Protein AF-A0A977KZQ9-F1 (afdb_monomer_lite)

InterPro domains:
  IPR011518 Transposase, Rhodopirellula-type [PF07592] (63-115)

Radius of gyration: 25.95 Å; chains: 1; bounding box: 70×28×58 Å

pLDDT: mean 75.0, std 11.49, range [47.34, 92.0]

Secondary structure (DSSP, 8-state):
--TTHHHHHHHHH---HHHHHHHHHHHHHS-GGGGGSS--S-S--SPPPHHHH-TTHHHHHHHHHHHHH-----TT-EEE-S-HHHHHHHHHHTT----HHHHHHHHHHHTEEEPP-

Structure (mmCIF, N/CA/C/O backbone):
data_AF-A0A977KZQ9-F1
#
_entry.id   AF-A0A977KZQ9-F1
#
loop_
_atom_site.group_PDB
_atom_site.id
_atom_site.type_symbol
_atom_site.label_atom_id
_atom_site.label_alt_id
_atom_site.label_comp_id
_atom_site.label_asym_id
_atom_site.label_entity_id
_atom_site.label_seq_id
_atom_site.pdbx_PDB_ins_code
_atom_site.Cartn_x
_atom_site.Cartn_y
_atom_site.Cartn_z
_atom_site.occupancy
_atom_site.B_iso_or_equiv
_atom_site.auth_seq_id
_atom_site.auth_comp_id
_atom_site.auth_asym_id
_atom_site.auth_atom_id
_atom_site.pdbx_PDB_model_num
ATOM 1 N N . MET A 1 1 ? -43.453 -5.527 29.990 1.00 47.34 1 MET A N 1
ATOM 2 C CA . MET A 1 1 ? -42.431 -4.750 30.731 1.00 47.34 1 M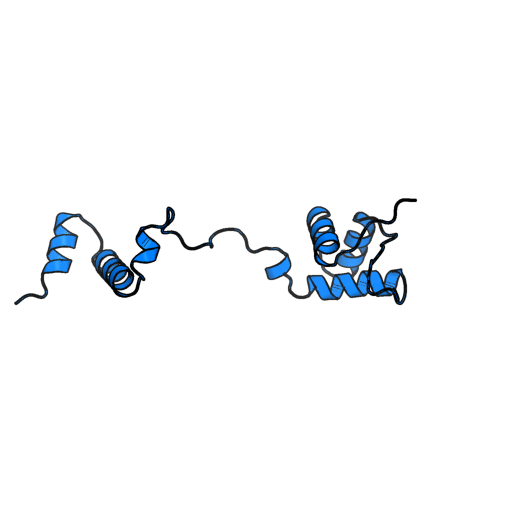ET A CA 1
ATOM 3 C C . MET A 1 1 ? -41.074 -5.104 30.128 1.00 47.34 1 MET A C 1
ATOM 5 O O . MET A 1 1 ? -40.834 -6.287 29.996 1.00 47.34 1 MET A O 1
ATOM 9 N N . GLY A 1 2 ? -40.194 -4.222 29.658 1.00 51.72 2 GLY A N 1
ATOM 10 C CA . GLY A 1 2 ? -40.231 -2.770 29.525 1.00 51.72 2 GLY A CA 1
ATOM 11 C C . GLY A 1 2 ? -39.216 -2.323 28.458 1.00 51.72 2 GLY A C 1
ATOM 12 O O . GLY A 1 2 ? -38.052 -2.699 28.506 1.00 51.72 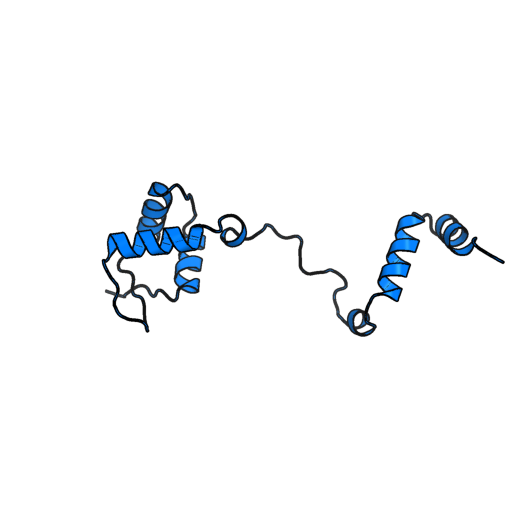2 GLY A O 1
ATOM 13 N N . HIS A 1 3 ? -39.656 -1.492 27.511 1.00 56.41 3 HIS A N 1
ATOM 14 C CA . HIS A 1 3 ? -38.836 -0.913 26.432 1.00 56.41 3 HIS A CA 1
ATOM 15 C C . HIS A 1 3 ? -38.094 0.367 26.879 1.00 56.41 3 HIS A C 1
ATOM 17 O O . HIS A 1 3 ? -37.859 1.275 26.088 1.00 56.41 3 HIS A O 1
ATOM 23 N N . GLY A 1 4 ? -37.804 0.491 28.180 1.00 75.75 4 GLY A N 1
ATOM 24 C CA . GLY A 1 4 ? -37.280 1.719 28.790 1.00 75.75 4 GLY A CA 1
ATOM 25 C C . GLY A 1 4 ? -35.774 1.721 29.045 1.00 75.75 4 GLY A C 1
ATOM 26 O O . GLY A 1 4 ? -35.217 2.788 29.276 1.00 75.75 4 GLY A O 1
ATOM 27 N N . GLY A 1 5 ? -35.105 0.563 28.991 1.00 83.94 5 GLY A N 1
ATOM 28 C CA . GLY A 1 5 ? -33.704 0.432 29.414 1.00 83.94 5 GLY A CA 1
ATOM 29 C C . GLY A 1 5 ? -32.741 1.328 28.632 1.00 83.94 5 GLY A C 1
ATOM 30 O O . GLY A 1 5 ? -31.965 2.066 29.228 1.00 83.94 5 GLY A O 1
ATOM 31 N N . ILE A 1 6 ? -32.853 1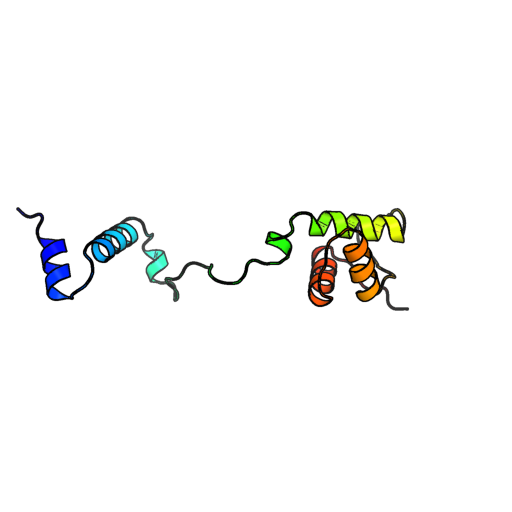.349 27.300 1.00 84.19 6 ILE A N 1
ATOM 32 C CA . ILE A 1 6 ? -31.994 2.183 26.439 1.00 84.19 6 ILE A CA 1
ATOM 33 C C . ILE A 1 6 ? -32.240 3.676 26.698 1.00 84.19 6 ILE A C 1
ATOM 35 O O . ILE A 1 6 ? -31.295 4.460 26.757 1.00 84.19 6 ILE A O 1
ATOM 39 N N . LYS A 1 7 ? -33.504 4.075 26.899 1.00 85.56 7 LYS A N 1
ATOM 40 C CA . LYS A 1 7 ? -33.860 5.461 27.232 1.00 85.56 7 LYS A CA 1
ATOM 41 C C . LYS A 1 7 ? -33.280 5.876 28.586 1.00 85.56 7 LYS A C 1
ATOM 43 O O . LYS A 1 7 ? -32.694 6.947 28.671 1.00 85.56 7 LYS A O 1
ATOM 48 N N . TYR A 1 8 ? -33.397 5.014 29.590 1.00 89.44 8 TYR A N 1
ATOM 49 C CA . TYR A 1 8 ? -32.860 5.245 30.927 1.00 89.44 8 TYR A CA 1
ATOM 50 C C . TYR A 1 8 ? -31.332 5.397 30.918 1.00 89.44 8 TYR A C 1
ATOM 52 O O . TYR A 1 8 ? -30.816 6.363 31.464 1.00 89.44 8 TYR A O 1
ATOM 60 N N . ILE A 1 9 ? -30.608 4.495 30.245 1.00 86.94 9 ILE A N 1
ATOM 61 C CA . ILE A 1 9 ? -29.139 4.555 30.144 1.00 86.94 9 ILE A CA 1
ATOM 62 C C . ILE A 1 9 ? -28.695 5.806 29.371 1.00 86.94 9 ILE A C 1
ATOM 64 O O . ILE A 1 9 ? -27.759 6.486 29.781 1.00 86.94 9 ILE A O 1
ATOM 68 N N . SER A 1 10 ? -29.393 6.147 28.285 1.00 89.38 10 SER A N 1
ATOM 69 C CA . SER A 1 10 ? -29.135 7.369 27.514 1.00 89.38 10 SER A CA 1
ATOM 70 C C . SER A 1 10 ? -29.299 8.635 28.358 1.00 89.38 10 SER A C 1
ATOM 72 O O . SER A 1 10 ? -28.434 9.504 28.313 1.00 89.38 10 SER A O 1
ATOM 74 N N . GLU A 1 11 ? -30.362 8.726 29.161 1.00 88.44 11 GLU A N 1
ATOM 75 C CA . GLU A 1 11 ? -30.604 9.866 30.057 1.00 88.44 11 GLU A CA 1
ATOM 76 C C . GLU A 1 11 ? -29.610 9.908 31.229 1.00 88.44 11 GLU A C 1
ATOM 78 O O . GLU A 1 11 ? -29.173 10.989 31.613 1.00 88.44 11 GLU A O 1
ATOM 83 N N . LEU A 1 12 ? -29.207 8.749 31.759 1.00 92.00 12 LEU A N 1
ATOM 84 C CA . LEU A 1 12 ? -28.272 8.645 32.882 1.00 92.00 12 LEU A CA 1
ATOM 85 C C . LEU A 1 12 ? -26.836 9.043 32.504 1.00 92.00 12 LEU A C 1
ATOM 87 O O . LEU A 1 12 ? -26.180 9.749 33.265 1.00 92.00 12 LEU A O 1
ATOM 91 N N . PHE A 1 13 ? -26.346 8.589 31.345 1.00 88.75 13 PHE A N 1
ATOM 92 C CA . PHE A 1 13 ? -24.964 8.819 30.896 1.00 88.75 13 PHE A CA 1
ATOM 93 C C . PHE A 1 13 ? -24.829 9.942 29.857 1.00 88.75 13 PHE A C 1
ATOM 95 O O . PHE A 1 13 ? -23.719 10.262 29.438 1.00 88.75 13 PHE A O 1
ATOM 102 N N . GLY A 1 14 ? -25.943 10.536 29.414 1.00 88.62 14 GLY A N 1
ATOM 103 C CA . GLY A 1 14 ? -25.952 11.577 28.380 1.00 88.62 14 GLY A CA 1
ATOM 104 C C . GLY A 1 14 ? -25.524 11.085 26.991 1.00 88.62 14 GLY A C 1
ATOM 105 O O . GLY A 1 14 ? -25.183 11.891 26.128 1.00 88.62 14 GLY A O 1
ATOM 106 N N . CYS A 1 15 ? -25.509 9.771 26.759 1.00 87.31 15 CYS A N 1
ATOM 107 C CA . CYS A 1 15 ? -25.117 9.179 25.483 1.00 87.31 15 CYS A CA 1
ATOM 108 C C . CYS A 1 15 ? -26.302 9.115 24.513 1.00 87.31 15 CYS A C 1
ATOM 110 O O . CYS A 1 15 ? -27.456 8.960 24.920 1.00 87.31 15 CYS A O 1
ATOM 112 N N . ASN A 1 16 ? -26.027 9.170 23.209 1.00 89.62 16 ASN A N 1
ATOM 113 C CA . ASN A 1 16 ? -27.064 9.006 22.195 1.00 89.62 16 ASN A CA 1
ATOM 114 C C . ASN A 1 16 ? -27.624 7.569 22.231 1.00 89.62 16 ASN A C 1
ATOM 116 O O . ASN A 1 16 ? -26.872 6.596 22.303 1.00 89.62 16 ASN A O 1
ATOM 120 N N . ARG A 1 17 ? -28.954 7.424 22.152 1.00 88.56 17 ARG A N 1
ATOM 121 C CA . ARG A 1 17 ? -29.628 6.114 22.097 1.00 88.56 17 ARG A CA 1
ATOM 122 C C . ARG A 1 17 ? -29.131 5.253 20.936 1.00 88.56 17 ARG A C 1
ATOM 124 O O . ARG A 1 17 ? -29.047 4.036 21.097 1.00 88.56 17 ARG A O 1
ATOM 131 N N . ASN A 1 18 ? -28.779 5.871 19.806 1.00 88.00 18 ASN A N 1
ATOM 132 C CA . ASN A 1 18 ? -28.243 5.152 18.650 1.00 88.00 18 ASN A CA 1
ATOM 133 C C . ASN A 1 18 ? -26.912 4.482 18.996 1.00 88.00 18 ASN A C 1
ATOM 135 O O . ASN A 1 18 ? -26.787 3.287 18.780 1.00 88.00 18 ASN A O 1
ATOM 139 N N . THR A 1 19 ? -26.000 5.188 19.669 1.00 87.62 19 THR A N 1
ATOM 140 C CA . THR A 1 19 ? -24.706 4.641 20.109 1.00 87.62 19 THR A CA 1
ATOM 141 C C . THR A 1 19 ? -24.866 3.432 21.034 1.00 87.62 19 THR A C 1
ATOM 143 O O . THR A 1 19 ? -24.135 2.457 20.916 1.00 87.62 19 THR A O 1
ATOM 146 N N . ILE A 1 20 ? -25.850 3.460 21.941 1.00 87.25 20 ILE A N 1
ATOM 147 C CA . ILE A 1 20 ? -26.142 2.323 22.835 1.00 87.25 20 ILE A CA 1
ATOM 148 C C . ILE A 1 20 ? -26.689 1.130 22.040 1.00 87.25 20 ILE A C 1
ATOM 150 O O . ILE A 1 20 ? -26.368 -0.019 22.334 1.00 87.25 20 ILE A O 1
ATOM 154 N N . THR A 1 21 ? -27.533 1.398 21.044 1.00 87.06 21 THR A N 1
ATOM 155 C CA . THR A 1 21 ? -28.156 0.356 20.217 1.00 87.06 21 THR A CA 1
ATOM 156 C C . THR A 1 21 ? -27.133 -0.288 19.281 1.00 87.06 21 THR A C 1
ATOM 158 O O . THR A 1 21 ? -27.082 -1.512 19.194 1.00 87.06 21 THR A O 1
ATOM 161 N N . GLU A 1 22 ? -26.286 0.524 18.647 1.00 85.25 22 GLU A N 1
ATOM 162 C CA . GLU A 1 22 ? -25.167 0.086 17.807 1.00 85.25 22 GLU A CA 1
ATOM 163 C C . GLU A 1 22 ? -24.173 -0.738 18.624 1.00 85.25 22 GLU A C 1
ATOM 165 O O . GLU A 1 22 ? -23.936 -1.891 18.283 1.00 85.25 22 GLU A O 1
ATOM 170 N N . GLY A 1 23 ? -23.714 -0.235 19.776 1.00 84.00 23 GLY A N 1
ATOM 171 C CA . GLY A 1 23 ? -22.801 -0.979 20.648 1.00 84.00 23 GLY A CA 1
ATOM 172 C C . GLY A 1 23 ? -23.380 -2.308 21.151 1.00 84.00 23 GLY A C 1
ATOM 173 O O . GLY A 1 23 ? -22.659 -3.293 21.271 1.00 84.00 23 GLY A O 1
ATOM 174 N N . LYS A 1 24 ? -24.697 -2.383 21.399 1.00 85.19 24 LYS A N 1
ATOM 175 C CA . LYS A 1 24 ? -25.369 -3.648 21.744 1.00 85.19 24 LYS A CA 1
ATOM 176 C C . LYS A 1 24 ? -25.377 -4.628 20.569 1.00 85.19 24 LYS A C 1
ATOM 178 O O . LYS A 1 24 ? -25.129 -5.810 20.775 1.00 85.19 24 LYS A O 1
ATOM 183 N N . SER A 1 25 ? -25.635 -4.141 19.357 1.00 83.19 25 SER A N 1
ATOM 184 C CA . SER A 1 25 ? -25.567 -4.948 18.135 1.00 83.19 25 SER A CA 1
ATOM 185 C C . SER A 1 25 ? -24.139 -5.428 17.858 1.00 83.19 25 SER A C 1
ATOM 187 O O . SER A 1 25 ? -23.945 -6.579 17.484 1.00 83.19 25 SER A O 1
ATOM 189 N N . GLU A 1 26 ? -23.131 -4.582 18.068 1.00 80.94 26 GLU A N 1
ATOM 190 C CA . GLU A 1 26 ? -21.715 -4.954 17.955 1.00 80.94 26 GLU A CA 1
ATOM 191 C C . GLU A 1 26 ? -21.339 -6.035 18.976 1.00 80.94 26 GLU A C 1
ATOM 193 O O . GLU A 1 26 ? -20.679 -7.010 18.627 1.00 80.94 26 GLU A O 1
ATOM 198 N N . LEU A 1 27 ? -21.812 -5.919 20.221 1.00 80.44 27 LEU A N 1
ATOM 199 C CA . LEU A 1 27 ? -21.616 -6.931 21.264 1.00 80.44 27 LEU A CA 1
ATOM 200 C C . LEU A 1 27 ? -22.296 -8.269 20.937 1.00 80.44 27 LEU A C 1
ATOM 202 O O . LEU A 1 27 ? -21.731 -9.318 21.219 1.00 80.44 27 LEU A O 1
ATOM 206 N N . GLU A 1 28 ? -23.497 -8.246 20.355 1.00 81.94 28 GLU A N 1
ATOM 207 C CA . GLU A 1 28 ? -24.243 -9.461 19.995 1.00 81.94 28 GLU A CA 1
ATOM 208 C C . GLU A 1 28 ? -23.660 -10.171 18.763 1.00 81.94 28 GLU A C 1
ATOM 210 O O . GLU A 1 28 ? -23.734 -11.395 18.676 1.00 81.94 28 GLU A O 1
ATOM 215 N N . ASN A 1 29 ? -23.070 -9.422 17.824 1.00 73.38 29 ASN A N 1
ATOM 216 C CA . ASN A 1 29 ? -22.522 -9.958 16.573 1.00 73.38 29 ASN A CA 1
ATOM 217 C C . ASN A 1 29 ? -20.993 -10.141 16.588 1.00 73.38 29 ASN A C 1
ATOM 219 O O . ASN A 1 29 ? -20.431 -10.596 15.591 1.00 73.38 29 ASN A O 1
ATOM 223 N N . SER A 1 30 ? -20.300 -9.779 17.671 1.00 68.31 30 SER A N 1
ATOM 224 C CA . SER A 1 30 ? -18.854 -9.990 17.790 1.00 68.31 30 SER A CA 1
ATOM 225 C C . SER A 1 30 ? -18.538 -11.336 18.432 1.00 68.31 30 SER A C 1
ATOM 227 O O . SER A 1 30 ? -19.114 -11.739 19.441 1.00 68.31 30 SER A O 1
ATOM 229 N N . GLU A 1 31 ? -17.573 -12.042 17.848 1.00 67.12 31 GLU A N 1
ATOM 230 C CA . GLU A 1 31 ? -16.969 -13.206 18.484 1.00 67.12 31 GLU A CA 1
ATOM 231 C C . GLU A 1 31 ? -16.213 -12.751 19.736 1.00 67.12 31 GLU A C 1
ATOM 233 O O . GLU A 1 31 ? -15.405 -11.821 19.686 1.00 67.12 31 GLU A O 1
ATOM 238 N N . VAL A 1 32 ? -16.469 -13.417 20.866 1.00 60.41 32 VAL A N 1
ATOM 239 C CA . VAL A 1 32 ? -15.909 -13.092 22.193 1.00 60.41 32 VAL A CA 1
ATOM 240 C C . VAL A 1 32 ? -14.374 -12.997 22.173 1.00 60.41 32 VAL A C 1
ATOM 242 O O . VAL A 1 32 ? -13.785 -12.275 22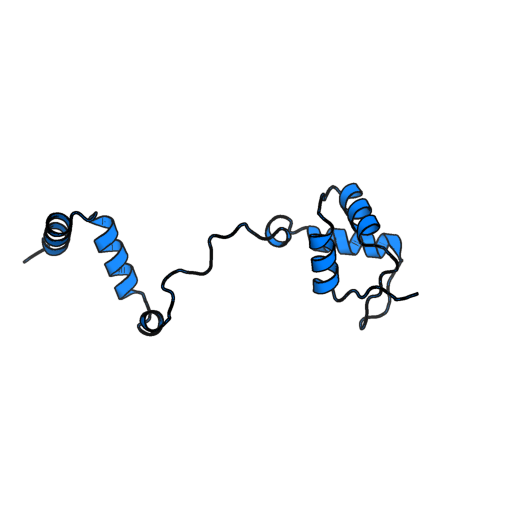.977 1.00 60.41 32 VAL A O 1
ATOM 245 N N . GLU A 1 33 ? -13.716 -13.662 21.219 1.00 58.91 33 GLU A N 1
ATOM 246 C CA . GLU A 1 33 ? -12.264 -13.606 21.031 1.00 58.91 33 GLU A CA 1
ATOM 247 C C . GLU A 1 33 ? -11.739 -12.204 20.675 1.00 58.91 33 GLU A C 1
ATOM 249 O O . GLU A 1 33 ? -10.657 -11.839 21.137 1.00 58.91 33 GLU A O 1
ATOM 254 N N . LYS A 1 34 ? -12.527 -11.359 19.989 1.00 59.41 34 LYS A N 1
ATOM 255 C CA . LYS A 1 34 ? -12.132 -9.979 19.636 1.00 59.41 34 LYS A CA 1
ATOM 256 C C . LYS A 1 34 ? -11.958 -9.065 20.855 1.00 59.41 34 LYS A C 1
ATOM 258 O O . LYS A 1 34 ? -11.224 -8.085 20.788 1.00 59.41 34 LYS A O 1
ATOM 263 N N . PHE A 1 35 ? -12.578 -9.386 21.995 1.00 60.66 35 PHE A N 1
ATOM 264 C CA . PHE A 1 35 ? -12.419 -8.609 23.235 1.00 60.66 35 PHE A CA 1
ATOM 265 C C . PHE A 1 35 ? -11.093 -8.868 23.958 1.00 60.66 35 PHE A C 1
ATOM 267 O O . PHE A 1 35 ? -10.681 -8.045 24.774 1.00 60.66 35 PHE A O 1
ATOM 274 N N . ASN A 1 36 ? -10.421 -9.989 23.669 1.00 61.62 36 ASN A N 1
ATOM 275 C CA . ASN A 1 36 ? -9.085 -10.278 24.198 1.00 61.62 36 ASN A CA 1
ATOM 276 C C . ASN A 1 36 ? -7.964 -9.660 23.345 1.00 61.62 36 ASN A C 1
ATOM 278 O O . ASN A 1 36 ? -6.794 -9.698 23.739 1.00 61.62 36 ASN A O 1
ATOM 282 N N . GLU A 1 37 ? -8.296 -9.071 22.195 1.00 63.09 37 GLU A N 1
ATOM 283 C CA . GLU A 1 37 ? -7.339 -8.356 21.363 1.00 63.09 37 GLU A CA 1
ATOM 284 C C . GLU A 1 37 ? -7.055 -6.957 21.928 1.00 63.09 37 GLU A C 1
ATOM 286 O O . GLU A 1 37 ? -7.923 -6.260 22.450 1.00 63.09 37 GLU A O 1
ATOM 291 N N . LYS A 1 38 ? -5.802 -6.500 21.811 1.00 64.00 38 LYS A N 1
ATOM 292 C CA . LYS A 1 38 ? -5.366 -5.189 22.334 1.00 64.00 38 LYS A CA 1
ATOM 293 C C . LYS A 1 38 ? -5.996 -3.987 21.610 1.00 64.00 38 LYS A C 1
ATOM 295 O O . LYS A 1 38 ? -5.781 -2.856 22.048 1.00 64.00 38 LYS A O 1
ATOM 300 N N . ALA A 1 39 ? -6.712 -4.192 20.504 1.00 62.44 39 ALA A N 1
ATOM 301 C CA . ALA A 1 39 ? -7.247 -3.122 19.672 1.00 62.44 39 ALA A CA 1
ATOM 302 C C . ALA A 1 39 ? -8.652 -3.460 19.156 1.00 62.44 39 ALA A C 1
ATOM 304 O O . ALA A 1 39 ? -8.838 -4.422 18.430 1.00 62.44 39 ALA A O 1
ATOM 305 N N . ILE A 1 40 ? -9.620 -2.606 19.496 1.00 70.88 40 ILE A N 1
ATOM 306 C CA . ILE A 1 40 ? -11.023 -2.705 19.049 1.00 70.88 40 ILE A CA 1
ATOM 307 C C . ILE A 1 40 ? -11.206 -2.083 17.650 1.00 70.88 40 ILE A C 1
ATOM 309 O O . ILE A 1 40 ? -12.197 -2.317 16.968 1.00 70.88 40 ILE A O 1
ATOM 313 N N . ARG A 1 41 ? -10.254 -1.249 17.211 1.00 71.88 41 ARG A N 1
ATOM 314 C CA . ARG A 1 41 ? -10.328 -0.578 15.909 1.00 71.88 41 ARG A CA 1
ATOM 315 C C . ARG A 1 41 ? -9.997 -1.553 14.790 1.00 71.88 41 ARG A C 1
ATOM 317 O O . ARG A 1 41 ? -8.932 -2.165 14.813 1.00 71.88 41 ARG A O 1
ATOM 324 N N . GLU A 1 42 ? -10.849 -1.588 13.774 1.00 67.81 42 GLU A N 1
ATOM 325 C CA . GLU A 1 42 ? -10.520 -2.252 12.519 1.00 67.81 42 GLU A CA 1
ATOM 326 C C . GLU A 1 42 ? -9.349 -1.558 11.813 1.00 67.81 42 GLU A C 1
ATOM 328 O O . GLU A 1 42 ? -9.128 -0.345 11.933 1.00 67.81 42 GLU A O 1
ATOM 333 N N . GLN A 1 43 ? -8.578 -2.344 11.062 1.00 64.25 43 GLN A N 1
ATOM 334 C CA . GLN A 1 43 ? -7.500 -1.822 10.237 1.00 64.25 43 GLN A CA 1
ATOM 335 C C . GLN A 1 43 ? -8.094 -1.025 9.071 1.00 64.25 43 GLN A C 1
ATOM 337 O O . GLN A 1 43 ? -8.647 -1.577 8.128 1.00 64.25 43 GLN A O 1
ATOM 342 N N . GLY A 1 44 ? -7.954 0.294 9.123 1.00 69.81 44 GLY A N 1
ATOM 343 C CA . GLY A 1 44 ? -8.486 1.183 8.096 1.00 69.81 44 GLY A CA 1
ATOM 344 C C . GLY A 1 44 ? -8.599 2.601 8.633 1.00 69.81 44 GLY A C 1
ATOM 345 O O . GLY A 1 44 ? -8.970 2.811 9.782 1.00 69.81 44 GLY A O 1
ATOM 346 N N . GLY A 1 45 ? -8.210 3.588 7.827 1.00 66.81 45 GLY A N 1
ATOM 347 C CA . GLY A 1 45 ? -8.189 5.003 8.230 1.00 66.81 45 GLY A CA 1
ATOM 348 C C . GLY A 1 45 ? -6.963 5.778 7.746 1.00 66.81 45 GLY A C 1
ATOM 349 O O . GLY A 1 45 ? -6.918 6.999 7.868 1.00 66.81 45 GLY A O 1
ATOM 350 N N . GLY A 1 46 ? -5.971 5.087 7.176 1.00 75.69 46 GLY A N 1
ATOM 351 C CA . GLY A 1 46 ? -4.856 5.710 6.462 1.00 75.69 46 GLY A CA 1
ATOM 352 C C . GLY A 1 46 ? -5.211 6.082 5.019 1.00 75.69 46 GLY A C 1
ATOM 353 O O . GLY A 1 46 ? -6.195 5.603 4.455 1.00 75.69 46 GLY A O 1
ATOM 354 N N . ARG A 1 47 ? -4.379 6.928 4.395 1.00 73.69 47 ARG A N 1
ATOM 355 C CA . ARG A 1 47 ? -4.473 7.226 2.959 1.00 73.69 47 ARG A CA 1
ATOM 356 C C . ARG A 1 47 ? -4.310 5.927 2.163 1.00 73.69 47 ARG A C 1
ATOM 358 O O . ARG A 1 47 ? -3.331 5.214 2.375 1.00 73.69 47 ARG A O 1
ATOM 365 N N . LYS A 1 48 ? -5.248 5.657 1.246 1.00 77.06 48 LYS A N 1
ATOM 366 C CA . LYS A 1 48 ? -5.162 4.524 0.314 1.00 77.06 48 LYS A CA 1
ATOM 367 C C . LYS A 1 48 ? -3.828 4.550 -0.424 1.00 77.06 48 LYS A C 1
ATOM 369 O O . LYS A 1 48 ? -3.314 5.620 -0.759 1.00 77.06 48 LYS A O 1
ATOM 374 N N . SER A 1 49 ? -3.262 3.372 -0.643 1.00 72.81 49 SER A N 1
ATOM 375 C CA . SER A 1 49 ? -1.965 3.246 -1.298 1.00 72.81 49 SER A CA 1
ATOM 376 C C . SER A 1 49 ? -2.057 3.689 -2.762 1.00 72.81 49 SER A C 1
ATOM 378 O O . SER A 1 49 ? -3.081 3.457 -3.397 1.00 72.81 49 SER A O 1
ATOM 380 N N . CYS A 1 50 ? -0.999 4.270 -3.343 1.00 74.62 50 CYS A N 1
ATOM 381 C CA . CYS A 1 50 ? -1.002 4.621 -4.774 1.00 74.62 50 CYS A CA 1
ATOM 382 C C . CYS A 1 50 ? -1.301 3.412 -5.675 1.00 74.62 50 CYS A C 1
ATOM 384 O O . CYS A 1 50 ? -1.932 3.580 -6.710 1.00 74.62 50 CYS A O 1
ATOM 386 N N . PHE A 1 51 ? -0.931 2.205 -5.236 1.00 73.62 51 PHE A N 1
ATOM 387 C CA . PHE A 1 51 ? -1.270 0.943 -5.903 1.00 73.62 51 PHE A CA 1
ATOM 388 C C . PHE A 1 51 ? -2.776 0.647 -5.938 1.00 73.62 51 PHE A C 1
ATOM 390 O O . PHE A 1 51 ? -3.255 0.014 -6.864 1.00 73.62 51 PHE A O 1
ATOM 397 N N . GLU A 1 52 ? -3.528 1.094 -4.931 1.00 76.44 52 GLU A N 1
ATOM 398 C CA . GLU A 1 52 ? -4.989 0.940 -4.884 1.00 76.44 52 GLU A CA 1
ATOM 399 C C . GLU A 1 52 ? -5.702 2.082 -5.611 1.00 76.44 52 GLU A C 1
ATOM 401 O O . GLU A 1 52 ? -6.835 1.928 -6.057 1.00 76.44 52 GLU A O 1
ATOM 406 N N . GLN A 1 53 ? -5.065 3.255 -5.688 1.00 78.12 53 GLN A N 1
ATOM 407 C CA . GLN A 1 53 ? -5.619 4.415 -6.383 1.00 78.12 53 GLN A CA 1
ATOM 408 C C . GLN A 1 53 ? -5.457 4.316 -7.902 1.00 78.12 53 GLN A C 1
ATOM 410 O O . GLN A 1 53 ? -6.298 4.840 -8.624 1.00 78.12 53 GLN A O 1
ATOM 415 N N . ILE A 1 54 ? -4.378 3.682 -8.368 1.00 80.31 54 ILE A N 1
ATOM 416 C CA . ILE A 1 54 ? -4.023 3.575 -9.783 1.00 80.31 54 ILE A CA 1
ATOM 417 C C . ILE A 1 54 ? -3.882 2.082 -10.114 1.00 80.31 54 ILE A C 1
ATOM 419 O O . ILE A 1 54 ? -2.783 1.539 -10.004 1.00 80.31 54 ILE A O 1
ATOM 423 N N . PRO A 1 55 ? -4.980 1.396 -10.479 1.00 77.06 55 PRO A N 1
ATOM 424 C CA . PRO A 1 55 ? -4.942 -0.034 -10.798 1.00 77.06 55 PRO A CA 1
ATOM 425 C C . PRO A 1 55 ? -4.090 -0.332 -12.041 1.00 77.06 55 PRO A C 1
ATOM 427 O O . PRO A 1 55 ? -3.430 -1.362 -12.101 1.00 77.06 55 PRO A O 1
ATOM 430 N N . GLU A 1 56 ? -4.030 0.609 -12.985 1.00 81.25 56 GLU A N 1
ATOM 431 C CA . GLU A 1 56 ? -3.244 0.516 -14.225 1.00 81.25 56 GLU A CA 1
ATOM 432 C C . GLU A 1 56 ? -1.730 0.675 -13.989 1.00 81.25 56 GLU A C 1
ATOM 434 O O . GLU A 1 56 ? -0.927 0.500 -14.902 1.00 81.25 56 GLU A O 1
ATOM 439 N N . LEU A 1 57 ? -1.306 1.001 -12.762 1.00 82.06 57 LEU A N 1
ATOM 440 C CA . LEU A 1 57 ? 0.091 1.307 -12.454 1.00 82.06 57 LEU A CA 1
ATOM 441 C C . LEU A 1 57 ? 1.030 0.129 -12.732 1.00 82.06 57 LEU A C 1
ATOM 443 O O . LEU A 1 57 ? 2.147 0.339 -13.198 1.00 82.06 57 LEU A O 1
ATOM 447 N N . ASP A 1 58 ? 0.590 -1.093 -12.426 1.00 82.38 58 ASP A N 1
ATOM 448 C CA . ASP A 1 58 ? 1.390 -2.293 -12.670 1.00 82.38 58 ASP A CA 1
ATOM 449 C C . ASP A 1 58 ? 1.521 -2.577 -14.175 1.00 82.38 58 ASP A C 1
ATOM 451 O O . ASP A 1 58 ? 2.624 -2.842 -14.647 1.00 82.38 58 ASP A O 1
ATOM 455 N N . GLU A 1 59 ? 0.426 -2.469 -14.933 1.00 81.00 59 GLU A N 1
ATOM 456 C CA . GLU A 1 59 ? 0.396 -2.730 -16.380 1.00 81.00 59 GLU A CA 1
ATOM 457 C C . GLU A 1 59 ? 1.259 -1.732 -17.153 1.00 81.00 59 GLU A C 1
ATOM 459 O O . GLU A 1 59 ? 2.061 -2.112 -18.006 1.00 81.00 59 GLU A O 1
ATOM 464 N N . VAL A 1 60 ? 1.148 -0.447 -16.816 1.00 82.56 60 VAL A N 1
ATOM 465 C CA . VAL A 1 60 ? 1.935 0.606 -17.462 1.00 82.56 60 VAL A CA 1
ATOM 466 C C . VAL A 1 60 ? 3.419 0.471 -17.118 1.00 82.56 60 VAL A C 1
ATOM 468 O O . VAL A 1 60 ? 4.265 0.713 -17.976 1.00 82.56 60 VAL A O 1
ATOM 471 N N . PHE A 1 61 ? 3.754 0.042 -15.898 1.00 81.19 61 PHE A N 1
ATOM 472 C CA . PHE A 1 61 ? 5.137 -0.252 -15.522 1.00 81.19 61 PHE A CA 1
ATOM 473 C C . PHE A 1 61 ? 5.726 -1.413 -16.338 1.00 81.19 61 PHE A C 1
ATOM 475 O O . PHE A 1 61 ? 6.833 -1.281 -16.856 1.00 81.19 61 PHE A O 1
ATOM 482 N N . LEU A 1 62 ? 4.976 -2.508 -16.507 1.00 78.69 62 LEU A N 1
ATOM 483 C CA . LEU A 1 62 ? 5.378 -3.638 -17.355 1.00 78.69 62 LEU A CA 1
ATOM 484 C C . LEU A 1 62 ? 5.596 -3.204 -18.808 1.00 78.69 62 LEU A C 1
ATOM 486 O O . LEU A 1 62 ? 6.621 -3.540 -19.389 1.00 78.69 62 LEU A O 1
ATOM 490 N N . LEU A 1 63 ? 4.693 -2.385 -19.355 1.00 77.81 63 LEU A N 1
ATOM 491 C CA . LEU A 1 63 ? 4.815 -1.875 -20.720 1.00 77.81 63 LEU A CA 1
ATOM 492 C C . LEU A 1 63 ? 6.062 -1.001 -20.912 1.00 77.81 63 LEU A C 1
ATOM 494 O O . LEU A 1 63 ? 6.707 -1.085 -21.950 1.00 77.81 63 LEU A O 1
ATOM 498 N N . VAL A 1 64 ? 6.401 -0.148 -19.938 1.00 76.31 64 VAL A N 1
ATOM 499 C CA . VAL A 1 64 ? 7.608 0.696 -20.006 1.00 76.31 64 VAL A CA 1
ATOM 500 C C . VAL A 1 64 ? 8.874 -0.161 -19.996 1.00 76.31 64 VAL A C 1
ATOM 502 O O . VAL A 1 64 ? 9.802 0.124 -20.746 1.00 76.31 64 VAL A O 1
ATOM 505 N N . GLU A 1 65 ? 8.919 -1.216 -19.187 1.00 72.88 65 GLU A N 1
ATOM 506 C CA . GLU A 1 65 ? 10.058 -2.139 -19.154 1.00 72.88 65 GLU A CA 1
ATOM 507 C C . GLU A 1 65 ? 10.163 -2.971 -20.447 1.00 72.88 65 GLU A C 1
ATOM 509 O O . GLU A 1 65 ? 11.251 -3.079 -21.012 1.00 72.88 65 GLU A O 1
ATOM 514 N N . GLU A 1 66 ? 9.046 -3.492 -20.968 1.00 71.62 66 GLU A N 1
ATOM 515 C CA . GLU A 1 66 ? 8.997 -4.253 -22.230 1.00 71.62 66 GLU A CA 1
ATOM 516 C C . GLU A 1 66 ? 9.415 -3.414 -23.446 1.00 71.62 66 GLU A C 1
ATOM 518 O O . GLU A 1 66 ? 10.216 -3.868 -24.264 1.00 71.62 66 GLU A O 1
ATOM 523 N N . ASP A 1 67 ? 8.910 -2.182 -23.550 1.00 65.38 67 ASP A N 1
ATOM 524 C CA . ASP A 1 67 ? 9.226 -1.252 -24.645 1.00 65.38 67 ASP A CA 1
ATOM 525 C C . ASP A 1 67 ? 10.690 -0.784 -24.585 1.00 65.38 67 ASP A C 1
ATOM 527 O O . ASP A 1 67 ? 11.295 -0.462 -25.608 1.00 65.38 67 ASP A O 1
ATOM 531 N N . THR A 1 68 ? 11.291 -0.783 -23.388 1.00 62.81 68 THR A N 1
ATOM 532 C CA . THR A 1 68 ? 12.664 -0.304 -23.201 1.00 62.81 68 THR A CA 1
ATOM 533 C C . THR A 1 68 ? 13.728 -1.389 -23.373 1.00 62.81 68 THR A C 1
ATOM 535 O O . THR A 1 68 ? 14.816 -1.083 -23.864 1.00 62.81 68 THR A O 1
ATOM 538 N N . GLU A 1 69 ? 13.465 -2.642 -22.988 1.00 55.22 69 GLU A N 1
ATOM 539 C CA . GLU A 1 69 ? 14.478 -3.712 -23.051 1.00 55.22 69 GLU A CA 1
ATOM 540 C C . GLU A 1 69 ? 14.199 -4.798 -24.099 1.00 55.22 69 GLU A C 1
ATOM 542 O O . GLU A 1 69 ? 15.115 -5.552 -24.440 1.00 55.22 69 GLU A O 1
ATOM 547 N N . GLY A 1 70 ? 12.998 -4.851 -24.685 1.00 52.81 70 GLY A N 1
ATOM 548 C CA . GLY A 1 70 ? 12.573 -6.024 -25.447 1.00 52.81 70 GLY A CA 1
ATOM 549 C C . GLY A 1 70 ? 12.488 -7.270 -24.552 1.00 52.81 70 GLY A C 1
ATOM 550 O O . GLY A 1 70 ? 13.037 -7.304 -23.456 1.00 52.81 70 GLY A O 1
ATOM 551 N N . ASP A 1 71 ? 11.761 -8.288 -25.012 1.00 48.28 71 ASP A N 1
ATOM 552 C CA . ASP A 1 71 ? 11.354 -9.489 -24.257 1.00 48.28 71 ASP A CA 1
ATOM 553 C C . ASP A 1 71 ? 12.409 -10.001 -23.233 1.00 48.28 71 ASP A C 1
ATOM 555 O O . ASP A 1 71 ? 13.388 -10.663 -23.612 1.00 48.28 71 AS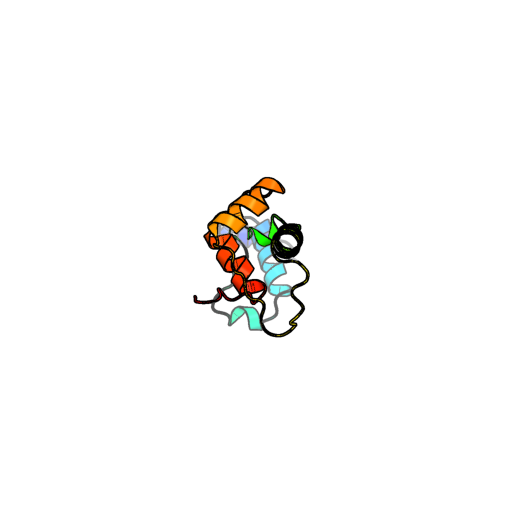P A O 1
ATOM 559 N N . PRO A 1 72 ? 12.259 -9.706 -21.922 1.00 52.78 72 PRO A N 1
ATOM 560 C CA . PRO A 1 72 ? 13.188 -10.175 -20.905 1.00 52.78 72 PRO A CA 1
ATOM 561 C C . PRO A 1 72 ? 12.871 -11.644 -20.604 1.00 52.78 72 PRO A C 1
ATOM 563 O O . PRO A 1 72 ? 12.082 -11.983 -19.726 1.00 52.78 72 PRO A O 1
ATOM 566 N N . MET A 1 73 ? 13.508 -12.529 -21.366 1.00 52.53 73 MET A N 1
ATOM 567 C CA . MET A 1 73 ? 13.189 -13.956 -21.479 1.00 52.53 73 MET A CA 1
ATOM 568 C C . MET A 1 73 ? 13.498 -14.830 -20.239 1.00 52.53 73 MET A C 1
ATOM 570 O O . MET A 1 73 ? 13.395 -16.054 -20.315 1.00 52.53 73 MET A O 1
ATOM 574 N N . GLU A 1 74 ? 13.875 -14.261 -19.088 1.00 50.00 74 GLU A N 1
ATOM 575 C CA . GLU A 1 74 ? 14.240 -15.044 -17.895 1.00 50.00 74 GLU A CA 1
ATOM 576 C C . GLU A 1 74 ? 13.236 -14.911 -16.737 1.00 50.00 74 GLU A C 1
ATOM 578 O O . GLU A 1 74 ? 13.195 -13.916 -16.014 1.00 50.00 74 GLU A O 1
ATOM 583 N N . GLU A 1 75 ? 12.487 -15.992 -16.484 1.00 52.94 75 GLU A N 1
ATOM 584 C CA . GLU A 1 75 ? 11.444 -16.101 -15.446 1.00 52.94 75 GLU A CA 1
ATOM 585 C C . GLU A 1 75 ? 11.940 -15.948 -13.991 1.00 52.94 75 GLU A C 1
ATOM 587 O O . GLU A 1 75 ? 11.126 -15.808 -13.079 1.00 52.94 75 GLU A O 1
ATOM 592 N N . LYS A 1 76 ? 13.256 -16.005 -13.725 1.00 55.59 76 LYS A N 1
ATOM 593 C CA . LYS A 1 76 ? 13.791 -16.132 -12.351 1.00 55.59 76 LYS A CA 1
ATOM 594 C C . LYS A 1 76 ? 14.433 -14.887 -11.759 1.00 55.59 76 LYS A C 1
ATOM 596 O O . LYS A 1 76 ? 14.510 -14.785 -10.534 1.00 55.59 76 LYS A O 1
ATOM 601 N N . THR A 1 77 ? 14.927 -13.956 -12.564 1.00 57.38 77 THR A N 1
ATOM 602 C CA . THR A 1 77 ? 15.463 -12.693 -12.045 1.00 57.38 77 THR A CA 1
ATOM 603 C C . THR A 1 77 ? 15.354 -11.631 -13.119 1.00 57.38 77 THR A C 1
ATOM 605 O O . THR A 1 77 ? 16.101 -11.647 -14.094 1.00 57.38 77 THR A O 1
ATOM 608 N N . LYS A 1 78 ? 14.418 -10.703 -12.925 1.00 66.44 78 LYS A N 1
ATOM 609 C CA . LYS A 1 78 ? 14.252 -9.564 -13.817 1.00 66.44 78 LYS A CA 1
ATOM 610 C C . LYS A 1 78 ? 15.291 -8.511 -13.446 1.00 66.44 78 LYS A C 1
ATOM 612 O O . LYS A 1 78 ? 15.352 -8.060 -12.301 1.00 66.44 78 LYS A O 1
ATOM 617 N N . TRP A 1 79 ? 16.149 -8.159 -14.390 1.00 63.94 79 TRP A N 1
ATOM 618 C CA . TRP A 1 79 ? 17.177 -7.144 -14.198 1.00 63.94 79 TRP A CA 1
ATOM 619 C C . TRP A 1 79 ? 16.777 -5.909 -14.977 1.00 63.94 79 TRP A C 1
ATOM 621 O O . TRP A 1 79 ? 16.473 -6.049 -16.148 1.00 63.94 79 TRP A O 1
ATOM 631 N N . THR A 1 80 ? 16.827 -4.732 -14.353 1.00 68.00 80 THR A N 1
ATOM 632 C CA . THR A 1 80 ? 16.659 -3.468 -15.084 1.00 68.00 80 THR A CA 1
ATOM 633 C C . THR A 1 80 ? 18.010 -2.790 -15.253 1.00 68.00 80 THR A C 1
ATOM 635 O O . THR A 1 80 ? 18.802 -2.682 -14.301 1.00 68.00 80 THR A O 1
ATOM 638 N N . TYR A 1 81 ? 18.295 -2.318 -16.466 1.00 65.50 81 TYR A N 1
ATOM 639 C CA . TYR A 1 81 ? 19.390 -1.377 -16.716 1.00 65.50 81 TYR A CA 1
ATOM 640 C C . TYR A 1 81 ? 18.963 0.071 -16.440 1.00 65.50 81 TYR A C 1
ATOM 642 O O . TYR A 1 81 ? 19.821 0.945 -16.273 1.00 65.50 81 TYR A O 1
ATOM 650 N N . LEU A 1 82 ? 17.653 0.323 -16.343 1.00 70.75 82 LEU A N 1
ATOM 651 C CA . LEU A 1 82 ? 17.090 1.643 -16.099 1.00 70.75 82 LEU A CA 1
ATOM 652 C C . LEU A 1 82 ? 17.283 2.120 -14.661 1.00 70.75 82 LEU A C 1
ATOM 654 O O . LEU A 1 82 ? 17.101 1.409 -13.668 1.00 70.75 82 LEU A O 1
ATOM 658 N N . ASN A 1 83 ? 17.616 3.404 -14.540 1.00 77.88 83 ASN A N 1
ATOM 659 C CA . ASN A 1 83 ? 17.546 4.091 -13.262 1.00 77.88 83 ASN A CA 1
ATOM 660 C C . ASN A 1 83 ? 16.089 4.422 -12.918 1.00 77.88 83 ASN A C 1
ATOM 662 O O . ASN A 1 83 ? 15.277 4.704 -13.793 1.00 77.88 83 ASN A O 1
ATOM 666 N N . GLN A 1 84 ? 15.784 4.500 -11.620 1.00 80.62 84 GLN A N 1
ATOM 667 C CA . GLN A 1 84 ? 14.445 4.853 -11.127 1.00 80.62 84 GLN A CA 1
ATOM 668 C C . GLN A 1 84 ? 13.913 6.155 -11.747 1.00 80.62 84 GLN A C 1
ATOM 670 O O . GLN A 1 84 ? 12.725 6.248 -12.020 1.00 80.62 84 GLN A O 1
ATOM 675 N N . SER A 1 85 ? 14.780 7.138 -12.017 1.00 81.81 85 SER A N 1
ATOM 676 C CA . SER A 1 85 ? 14.394 8.389 -12.683 1.00 81.81 85 SER A CA 1
ATOM 677 C C . SER A 1 85 ? 13.903 8.192 -14.119 1.00 81.81 85 SER A C 1
ATOM 679 O O . SER A 1 85 ? 12.968 8.869 -14.521 1.00 81.81 85 SER A O 1
ATOM 681 N N . GLN A 1 86 ? 14.504 7.264 -14.870 1.00 81.38 86 GLN A N 1
ATOM 682 C CA . GLN A 1 86 ? 14.092 6.963 -16.247 1.00 81.38 86 GLN A CA 1
ATOM 683 C C . GLN A 1 86 ? 12.737 6.254 -16.257 1.00 81.38 86 GLN A C 1
ATOM 685 O O . GLN A 1 86 ? 11.889 6.563 -17.082 1.00 81.38 86 GLN A O 1
ATOM 690 N N . ILE A 1 87 ? 12.494 5.378 -15.278 1.00 81.44 87 ILE A N 1
ATOM 691 C CA . ILE A 1 87 ? 11.188 4.734 -15.093 1.00 81.44 87 ILE A CA 1
ATOM 692 C C . ILE A 1 87 ? 10.119 5.774 -14.731 1.00 81.44 87 ILE A C 1
ATOM 694 O O . ILE A 1 87 ? 9.016 5.726 -15.263 1.00 81.44 87 ILE A O 1
ATOM 698 N N . VAL A 1 88 ? 10.430 6.742 -13.857 1.00 86.06 88 VAL A N 1
ATOM 699 C CA . VAL A 1 88 ? 9.505 7.854 -13.558 1.00 86.06 88 VAL A CA 1
ATOM 700 C C . VAL A 1 88 ? 9.152 8.627 -14.830 1.00 86.06 88 VAL A C 1
ATOM 702 O O . VAL A 1 88 ? 7.992 8.977 -15.021 1.00 86.06 88 VAL A O 1
ATOM 705 N N . GLU A 1 89 ? 10.136 8.899 -15.685 1.00 85.19 89 GLU A N 1
ATOM 706 C CA . GLU A 1 89 ? 9.929 9.624 -16.939 1.00 85.19 89 GLU A CA 1
ATOM 707 C C . GLU A 1 89 ? 9.073 8.821 -17.930 1.00 85.19 89 GLU A C 1
ATOM 709 O O . GLU A 1 89 ? 8.071 9.346 -18.408 1.00 85.19 89 GLU A O 1
ATOM 714 N N . GLY A 1 90 ? 9.362 7.531 -18.130 1.00 84.56 90 GLY A N 1
ATOM 715 C CA . GLY A 1 90 ? 8.554 6.661 -18.993 1.00 84.56 90 GLY A CA 1
ATOM 716 C C . GLY A 1 90 ? 7.114 6.491 -18.494 1.00 84.56 90 GLY A C 1
ATOM 717 O O . GLY A 1 90 ? 6.164 6.541 -19.273 1.00 84.56 90 GLY A O 1
ATOM 718 N N . LEU A 1 91 ? 6.914 6.377 -17.177 1.00 84.81 91 LEU A N 1
ATOM 719 C CA . LEU A 1 91 ? 5.571 6.346 -16.587 1.00 84.81 91 LEU A CA 1
ATOM 720 C C . LEU A 1 91 ? 4.837 7.680 -16.765 1.00 84.81 91 LEU A C 1
ATOM 722 O O . LEU A 1 91 ? 3.633 7.692 -17.033 1.00 84.81 91 LEU A O 1
ATOM 726 N N . LYS A 1 92 ? 5.559 8.801 -16.679 1.00 87.12 92 LYS A N 1
ATOM 727 C CA . LYS A 1 92 ? 5.003 10.132 -16.921 1.00 87.12 92 LYS A CA 1
ATOM 728 C C . LYS A 1 92 ? 4.551 10.304 -18.371 1.00 87.12 92 LYS A C 1
ATOM 730 O O . LYS A 1 92 ? 3.480 10.863 -18.593 1.00 87.12 92 LYS A O 1
ATOM 735 N N . GLU A 1 93 ? 5.307 9.798 -19.343 1.00 84.88 93 GLU A N 1
ATOM 736 C CA . GLU A 1 93 ? 4.903 9.802 -20.758 1.00 84.88 93 GLU A CA 1
ATOM 737 C C . GLU A 1 93 ? 3.627 8.987 -21.007 1.00 84.88 93 GLU A C 1
ATOM 739 O O . GLU A 1 93 ? 2.810 9.351 -21.851 1.00 84.88 93 GLU A O 1
ATOM 744 N N . LYS A 1 94 ? 3.402 7.931 -20.219 1.00 82.12 94 LYS A N 1
ATOM 745 C CA . LYS A 1 94 ? 2.167 7.132 -20.242 1.00 82.12 94 LYS A CA 1
ATOM 746 C C . LYS A 1 94 ? 1.018 7.752 -19.428 1.00 82.12 94 LYS A C 1
ATOM 748 O O . LYS A 1 94 ? -0.042 7.144 -19.315 1.00 82.12 94 LYS A O 1
ATOM 753 N N . GLY A 1 95 ? 1.197 8.958 -18.879 1.00 83.50 95 GLY A N 1
ATOM 754 C CA . GLY A 1 95 ? 0.163 9.701 -18.148 1.00 83.50 95 GLY A CA 1
ATOM 755 C C . GLY A 1 95 ? 0.094 9.413 -16.646 1.00 83.50 95 GLY A C 1
ATOM 756 O O . GLY A 1 95 ? -0.815 9.901 -15.974 1.00 83.50 95 GLY A O 1
ATOM 757 N N . ILE A 1 96 ? 1.051 8.658 -16.099 1.00 84.31 96 ILE A N 1
ATOM 758 C CA . ILE A 1 96 ? 1.113 8.310 -14.679 1.00 84.31 96 ILE A CA 1
ATOM 759 C C . ILE A 1 96 ? 2.251 9.080 -14.002 1.00 84.31 96 ILE A C 1
ATOM 761 O O . ILE A 1 96 ? 3.428 8.738 -14.105 1.00 84.31 96 ILE A O 1
ATOM 765 N N . GLU A 1 97 ? 1.899 10.114 -13.238 1.00 85.44 97 GLU A N 1
ATOM 766 C CA . GLU A 1 97 ? 2.869 10.851 -12.427 1.00 85.44 97 GLU A CA 1
ATOM 767 C C . GLU A 1 97 ? 3.057 10.186 -11.058 1.00 85.44 97 GLU A C 1
ATOM 769 O O . GLU A 1 97 ? 2.235 10.328 -10.149 1.00 85.44 97 GLU A O 1
ATOM 774 N N . ILE A 1 98 ? 4.173 9.471 -10.887 1.00 84.69 98 ILE A N 1
ATOM 775 C CA . ILE A 1 98 ? 4.562 8.885 -9.600 1.00 84.69 98 ILE A CA 1
ATOM 776 C C . ILE A 1 98 ? 5.944 9.340 -9.139 1.00 84.69 98 ILE A C 1
ATOM 778 O O . ILE A 1 98 ? 6.798 9.768 -9.908 1.00 84.69 98 ILE A O 1
ATOM 782 N N . SER A 1 99 ? 6.169 9.237 -7.831 1.00 85.06 99 SER A N 1
ATOM 783 C CA . SER A 1 99 ? 7.445 9.582 -7.210 1.00 85.06 99 SER A CA 1
ATOM 784 C C . SER A 1 99 ? 8.416 8.392 -7.203 1.00 85.06 99 SER A C 1
ATOM 786 O O . SER A 1 99 ? 8.004 7.232 -7.155 1.00 85.06 99 SER A O 1
ATOM 788 N N . MET A 1 100 ? 9.723 8.672 -7.163 1.00 83.88 100 MET A N 1
ATOM 789 C CA . MET A 1 100 ? 10.787 7.659 -7.047 1.00 83.88 100 MET A CA 1
ATOM 790 C C . MET A 1 100 ? 10.552 6.579 -5.964 1.00 83.88 100 MET A C 1
ATOM 792 O O . MET A 1 100 ? 10.795 5.407 -6.252 1.00 83.88 100 MET A O 1
ATOM 796 N N . PRO A 1 101 ? 10.061 6.878 -4.738 1.00 85.38 101 PRO A N 1
ATOM 797 C CA . PRO A 1 101 ? 9.794 5.828 -3.752 1.00 85.38 101 PRO A CA 1
ATOM 798 C C . PRO A 1 101 ? 8.667 4.870 -4.162 1.00 85.38 101 PRO A C 1
ATOM 800 O O . PRO A 1 101 ? 8.663 3.729 -3.706 1.00 85.38 101 PRO A O 1
ATOM 803 N N . ILE A 1 102 ? 7.725 5.298 -5.009 1.00 84.62 102 ILE A N 1
ATOM 804 C CA . ILE A 1 102 ? 6.691 4.413 -5.565 1.00 84.62 102 ILE A CA 1
ATOM 805 C C . ILE A 1 102 ? 7.319 3.490 -6.611 1.00 84.62 102 ILE A C 1
ATOM 807 O O . ILE A 1 102 ? 7.076 2.290 -6.556 1.00 84.62 102 ILE A O 1
ATOM 811 N N . VAL A 1 103 ? 8.202 4.011 -7.471 1.00 84.06 103 VAL A N 1
ATOM 812 C CA . VAL A 1 103 ? 8.985 3.192 -8.416 1.00 84.06 103 VAL A CA 1
ATOM 813 C C . VAL A 1 103 ? 9.825 2.149 -7.687 1.00 84.06 103 VAL A C 1
ATOM 815 O O . VAL A 1 103 ? 9.836 0.988 -8.074 1.00 84.06 103 VAL A O 1
ATOM 818 N N . LYS A 1 104 ? 10.487 2.518 -6.585 1.00 83.75 104 LYS A N 1
ATOM 819 C CA . LYS A 1 104 ? 11.239 1.549 -5.777 1.00 83.75 104 LYS A CA 1
ATOM 820 C C . LYS A 1 104 ? 10.341 0.416 -5.268 1.00 83.75 104 LYS A C 1
ATOM 822 O O . LYS A 1 104 ? 10.707 -0.746 -5.378 1.00 83.75 104 LYS A O 1
ATOM 827 N N . LYS A 1 105 ? 9.154 0.755 -4.758 1.00 84.44 105 LYS A N 1
ATOM 828 C CA . LYS A 1 105 ? 8.172 -0.244 -4.318 1.00 84.44 105 LYS A CA 1
ATOM 829 C C . LYS A 1 105 ? 7.640 -1.093 -5.479 1.00 84.44 105 LYS A C 1
ATOM 831 O O . LYS A 1 105 ? 7.369 -2.264 -5.256 1.00 84.44 105 LYS A O 1
ATOM 836 N N . LEU A 1 106 ? 7.490 -0.530 -6.681 1.00 84.38 106 LEU A N 1
ATOM 837 C CA . LEU A 1 106 ? 7.117 -1.274 -7.893 1.00 84.38 106 LEU A CA 1
ATOM 838 C C . LEU A 1 106 ? 8.193 -2.295 -8.269 1.00 84.38 106 LEU A C 1
ATOM 840 O O . LEU A 1 106 ? 7.873 -3.462 -8.470 1.00 84.38 106 LEU A O 1
ATOM 844 N N . LEU A 1 107 ? 9.460 -1.876 -8.280 1.00 82.56 107 LEU A N 1
ATOM 845 C CA . LEU A 1 107 ? 10.593 -2.766 -8.537 1.00 82.56 107 LEU A CA 1
ATOM 846 C C . LEU A 1 107 ? 10.639 -3.910 -7.515 1.00 82.56 107 LEU A C 1
ATOM 848 O O . LEU A 1 107 ? 10.707 -5.072 -7.907 1.00 82.56 107 LEU A O 1
ATOM 852 N N . ASP A 1 108 ? 10.508 -3.590 -6.222 1.00 81.12 108 ASP A N 1
ATOM 853 C CA . ASP A 1 108 ? 10.480 -4.590 -5.146 1.00 81.12 108 ASP A CA 1
ATOM 854 C C . ASP A 1 108 ? 9.279 -5.550 -5.290 1.00 81.12 108 ASP A C 1
ATOM 856 O O . ASP A 1 108 ? 9.426 -6.757 -5.107 1.00 81.12 108 ASP A O 1
ATOM 860 N N . LYS A 1 109 ? 8.093 -5.036 -5.652 1.00 82.44 109 LYS A N 1
ATOM 861 C CA . LYS A 1 109 ? 6.858 -5.823 -5.831 1.00 82.44 109 LYS A CA 1
ATOM 862 C C . LYS A 1 109 ? 6.966 -6.822 -6.984 1.00 82.44 109 LYS A C 1
ATOM 864 O O . LYS A 1 109 ? 6.491 -7.946 -6.855 1.00 82.44 109 LYS A O 1
ATOM 869 N N . HIS A 1 110 ? 7.583 -6.418 -8.092 1.00 78.56 110 HIS A N 1
ATOM 870 C CA . HIS A 1 110 ? 7.748 -7.249 -9.290 1.00 78.56 110 HIS A CA 1
ATOM 871 C C . HIS A 1 110 ? 9.057 -8.055 -9.305 1.00 78.56 110 HIS A C 1
ATOM 873 O O . HIS A 1 110 ? 9.332 -8.764 -10.273 1.00 78.56 110 HIS A O 1
ATOM 879 N N . GLY A 1 111 ? 9.859 -7.975 -8.237 1.00 72.69 111 GLY A N 1
ATOM 880 C CA . GLY A 1 111 ? 11.103 -8.735 -8.095 1.00 72.69 111 GLY A CA 1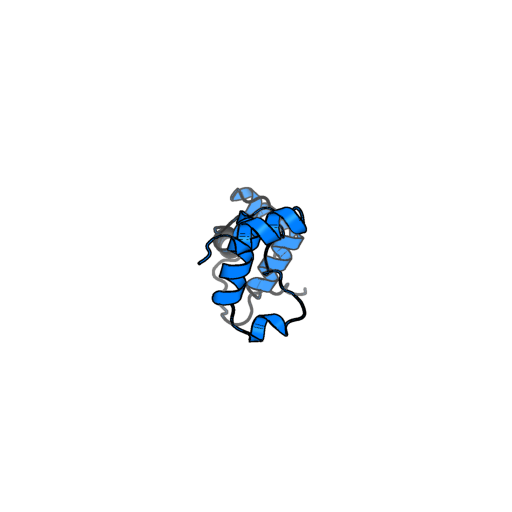
ATOM 881 C C . GLY A 1 111 ? 12.230 -8.270 -9.020 1.00 72.69 111 GLY A C 1
ATOM 882 O O . GLY A 1 111 ? 13.138 -9.050 -9.313 1.00 72.69 111 GLY A O 1
ATOM 883 N N . TYR A 1 112 ? 12.179 -7.021 -9.486 1.00 75.62 112 TYR A N 1
ATOM 884 C CA . TYR A 1 112 ? 13.234 -6.445 -10.307 1.00 75.62 112 TYR A CA 1
ATOM 885 C C . TYR A 1 112 ? 14.428 -6.047 -9.446 1.00 75.62 112 TYR A C 1
ATOM 887 O O . TYR A 1 112 ? 14.303 -5.325 -8.454 1.00 75.62 112 TYR A O 1
ATOM 895 N N . VAL A 1 113 ? 15.617 -6.475 -9.858 1.00 68.81 113 VAL A N 1
ATOM 896 C CA . VAL A 1 113 ? 16.867 -6.131 -9.184 1.00 68.81 113 VAL A CA 1
ATOM 897 C C . VAL A 1 113 ? 17.684 -5.222 -10.091 1.00 68.81 113 VAL A C 1
ATOM 899 O O . VAL A 1 113 ? 17.867 -5.493 -11.276 1.00 68.81 113 VAL A O 1
ATOM 902 N N . LYS A 1 114 ? 18.229 -4.137 -9.530 1.00 66.50 114 LYS A N 1
ATOM 903 C CA . LYS A 1 114 ? 19.172 -3.293 -10.269 1.00 66.50 114 LYS A CA 1
ATOM 904 C C . LYS A 1 114 ? 20.428 -4.105 -10.577 1.00 66.50 114 LYS A C 1
ATOM 906 O O . LYS A 1 114 ? 21.136 -4.519 -9.652 1.00 66.50 114 LYS A O 1
ATOM 911 N N . ARG A 1 115 ? 20.750 -4.285 -11.859 1.00 61.34 115 ARG A N 1
ATOM 912 C CA . ARG A 1 115 ? 22.010 -4.925 -12.249 1.00 61.34 115 ARG A CA 1
ATOM 913 C C . ARG A 1 115 ? 23.170 -4.007 -11.853 1.00 61.34 115 ARG A C 1
ATOM 915 O O . ARG A 1 115 ? 23.248 -2.862 -12.296 1.00 61.34 115 ARG A O 1
ATOM 922 N N . LYS A 1 116 ? 24.061 -4.476 -10.972 1.00 56.91 116 LYS A N 1
ATOM 923 C CA . LYS A 1 116 ? 25.310 -3.756 -10.679 1.00 56.91 116 LYS A CA 1
ATOM 924 C C . LYS A 1 116 ? 26.221 -3.859 -11.903 1.00 56.91 116 LYS A C 1
ATOM 926 O O . LYS A 1 116 ? 26.475 -4.965 -12.376 1.00 56.91 116 LYS A O 1
ATOM 931 N N . ARG A 1 117 ? 26.662 -2.707 -12.406 1.00 54.16 117 ARG A N 1
ATOM 932 C CA . ARG A 1 117 ? 27.774 -2.604 -13.353 1.00 54.16 117 ARG A CA 1
ATOM 933 C C . ARG A 1 117 ? 29.097 -2.744 -12.612 1.00 54.16 117 ARG A C 1
ATOM 935 O O . ARG A 1 117 ? 29.151 -2.274 -11.452 1.00 54.16 117 ARG A O 1
#

Foldseek 3Di:
DDPCPLVVVCVVVVNDSVVVVVVVVCVVPDDPVCVVDPDPDDPDDDDDDVCVVCVCQLVQLVVLQCVPPPDPPDPPEAEDCDDLVVSQVSCVVVVDHDDSVVSVVSCVVVRYDYDDD

Sequence (117 aa):
MGHGGIKYISELFGCNRNTITEGKSELENSEVEKFNEKAIREQGGGRKSCFEQIPELDEVFLLVEEDTEGDPMEEKTKWTYLNQSQIVEGLKEKGIEISMPIVKKLLDKHGYVKRKR

Organism: NCBI:txid2824559